Protein AF-A0A150VZD1-F1 (afdb_monomer)

Solvent-accessible surface area (backbone atoms only — not comparable to full-atom values): 4444 Å² total; per-residue (Å²): 99,48,75,47,79,40,55,70,90,52,90,68,92,77,84,78,38,85,68,35,32,37,36,37,51,46,59,93,47,93,87,45,75,68,20,30,29,38,36,31,44,56,98,88,38,84,45,73,48,83,68,35,68,57,86,92,51,57,63,69,37,48,54,52,48,53,53,52,34,56,77,71,76,71

Sequence (74 aa):
MEIKVIPPDQLETVTLSDRWAVLVYGTLREDDAPGWRLQWLAAGERRDVFIGGDPSDPDPALAAAQNHLSANGL

pLDDT: mean 87.55, std 6.0, range [69.38, 94.69]

Secondary structure (DSSP, 8-state):
-EEEEE-TT--------SSEEEEEEE-SSTTSPPEEEEEEEETTEEEEEE----TT--HHHHHHHHHHHHHTT-

Mean predicted aligned error: 4.25 Å

Neares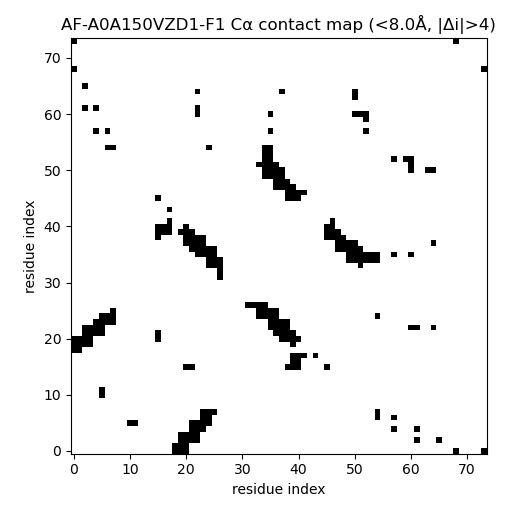t PDB structures (foldseek):
  2bkq-assembly4_D  TM=3.728E-01  e=1.501E+00  Homo sapiens
  4tma-assembly2_F  TM=4.518E-01  e=2.236E+00  Escherichia coli str. K-12 substr. MC4100
  6rku-assembly1_B  TM=4.201E-01  e=4.962E+00  Escherichia coli K-12
  7u5c-assembly1_F  TM=2.358E-01  e=2.729E+00  Homo sapiens

Foldseek 3Di:
DAEAEAQAVHPDDDDADQVYKYWYWQDPDPPDDTATKIWHDDPNDIDIDGQGDDSVDCVSVVVSNVVVCVVVVD

Structure (mmCIF, N/CA/C/O backbone):
data_AF-A0A150VZD1-F1
#
_entry.id   AF-A0A150VZD1-F1
#
loop_
_atom_site.group_PDB
_atom_site.id
_atom_site.type_symbol
_atom_site.label_atom_id
_atom_site.label_alt_id
_atom_site.label_comp_id
_atom_site.label_asym_id
_atom_site.label_entity_id
_atom_site.label_seq_id
_atom_site.pdbx_PDB_ins_code
_atom_site.Cartn_x
_atom_site.Cartn_y
_atom_site.Cartn_z
_atom_site.occupancy
_atom_site.B_iso_or_equiv
_atom_site.auth_seq_id
_atom_site.auth_comp_id
_atom_site.auth_asym_id
_at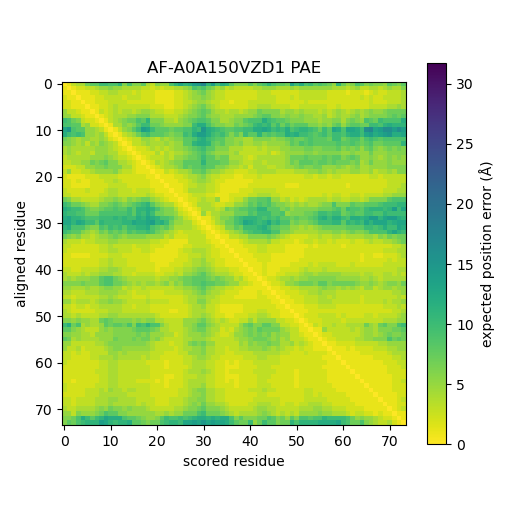om_site.auth_atom_id
_atom_site.pdbx_PDB_model_num
ATOM 1 N N . MET A 1 1 ? 1.087 3.194 13.360 1.00 81.25 1 MET A N 1
ATOM 2 C CA . MET A 1 1 ? 0.625 1.987 12.627 1.00 81.25 1 MET A CA 1
ATOM 3 C C . MET A 1 1 ? 1.819 1.239 12.020 1.00 81.25 1 MET A C 1
ATOM 5 O O . MET A 1 1 ? 2.791 1.901 11.684 1.00 81.25 1 MET A O 1
ATOM 9 N N . GLU A 1 2 ? 1.802 -0.098 11.897 1.00 89.50 2 GLU A N 1
ATOM 10 C CA . GLU A 1 2 ? 2.868 -0.860 11.190 1.00 89.50 2 GLU A CA 1
ATOM 11 C C . GLU A 1 2 ? 2.559 -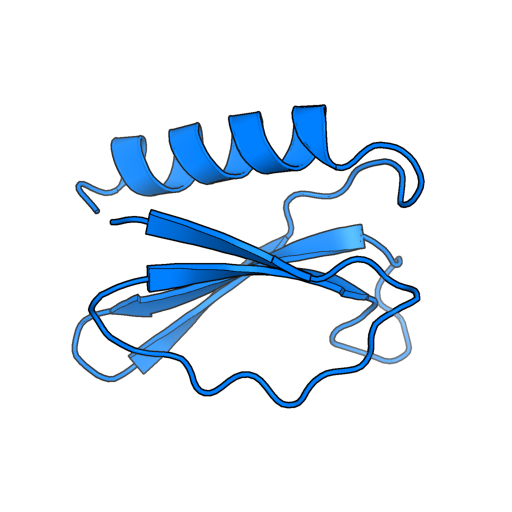0.979 9.685 1.00 89.50 2 GLU A C 1
ATOM 13 O O . GLU A 1 2 ? 1.388 -0.976 9.312 1.00 89.50 2 GLU A O 1
ATOM 18 N N . ILE A 1 3 ? 3.574 -1.095 8.816 1.00 92.19 3 ILE A N 1
ATOM 19 C CA . ILE A 1 3 ? 3.390 -1.329 7.372 1.00 92.19 3 ILE A CA 1
ATOM 20 C C . ILE A 1 3 ? 3.918 -2.715 7.001 1.00 92.19 3 ILE A C 1
ATOM 22 O O . ILE A 1 3 ? 5.107 -2.990 7.150 1.00 92.19 3 ILE A O 1
ATOM 26 N N . LYS A 1 4 ? 3.046 -3.567 6.460 1.00 92.44 4 LYS A N 1
ATOM 27 C CA . LYS A 1 4 ? 3.419 -4.845 5.849 1.00 92.44 4 LYS A CA 1
ATOM 28 C C . LYS A 1 4 ? 3.702 -4.651 4.369 1.00 92.44 4 LYS A C 1
ATOM 30 O O . LYS A 1 4 ? 2.830 -4.185 3.641 1.00 92.44 4 LYS A O 1
ATOM 35 N N . VAL A 1 5 ? 4.891 -5.030 3.922 1.00 91.81 5 VAL A N 1
ATOM 36 C CA . VAL A 1 5 ? 5.261 -4.978 2.504 1.00 91.81 5 VAL A CA 1
ATOM 37 C C . VAL A 1 5 ? 4.977 -6.332 1.864 1.00 91.81 5 VAL A C 1
ATOM 39 O O . VAL A 1 5 ? 5.467 -7.353 2.341 1.00 91.81 5 VAL A O 1
ATOM 42 N N . ILE A 1 6 ? 4.187 -6.332 0.794 1.00 89.56 6 ILE A N 1
ATOM 43 C CA . ILE A 1 6 ? 3.895 -7.503 -0.029 1.00 89.56 6 ILE A CA 1
ATOM 44 C C . ILE A 1 6 ? 4.647 -7.330 -1.351 1.00 89.56 6 ILE A C 1
ATOM 46 O O . ILE A 1 6 ? 4.256 -6.478 -2.159 1.00 89.56 6 ILE A O 1
ATOM 50 N N . PRO A 1 7 ? 5.728 -8.089 -1.580 1.00 84.19 7 PRO A N 1
ATOM 51 C CA . PRO A 1 7 ? 6.461 -8.013 -2.832 1.00 84.19 7 PRO A CA 1
ATOM 52 C C . PRO A 1 7 ? 5.605 -8.521 -4.005 1.00 84.19 7 PRO A C 1
ATOM 54 O O . PRO A 1 7 ? 4.729 -9.365 -3.803 1.00 84.19 7 PRO A O 1
ATOM 57 N N . PRO A 1 8 ? 5.862 -8.046 -5.237 1.00 82.44 8 PRO A N 1
ATOM 58 C CA . PRO A 1 8 ? 5.088 -8.429 -6.423 1.00 82.44 8 PRO A CA 1
ATOM 59 C C . PRO A 1 8 ? 5.060 -9.946 -6.670 1.00 82.44 8 PRO A C 1
ATOM 61 O O . PRO A 1 8 ? 4.067 -10.467 -7.173 1.00 82.44 8 PRO A O 1
ATOM 64 N N . ASP A 1 9 ? 6.112 -10.663 -6.268 1.00 83.62 9 ASP A N 1
ATOM 65 C CA . ASP A 1 9 ? 6.227 -12.117 -6.431 1.00 83.62 9 ASP A CA 1
ATOM 66 C C . ASP A 1 9 ? 5.439 -12.925 -5.382 1.00 83.62 9 ASP A C 1
ATOM 68 O O . ASP A 1 9 ? 5.355 -14.152 -5.471 1.00 83.62 9 ASP A O 1
ATOM 72 N N . GLN A 1 10 ? 4.854 -12.264 -4.377 1.00 77.25 10 GLN A N 1
ATOM 73 C CA . GLN A 1 10 ? 4.046 -12.893 -3.332 1.00 77.25 10 GLN A CA 1
ATOM 74 C C . GLN A 1 10 ? 2.610 -12.379 -3.387 1.00 77.25 10 GLN A C 1
ATOM 76 O O . GLN A 1 10 ? 2.210 -11.486 -2.645 1.00 77.25 10 GLN A O 1
ATOM 81 N N . LEU A 1 11 ? 1.799 -12.986 -4.253 1.00 69.38 11 LEU A N 1
ATOM 82 C CA . LEU A 1 11 ? 0.357 -12.748 -4.277 1.00 69.38 11 LEU A CA 1
ATOM 83 C C . LEU A 1 11 ? -0.311 -13.442 -3.080 1.00 69.38 11 LEU A C 1
ATOM 85 O O . LEU A 1 11 ? -0.834 -14.550 -3.191 1.00 69.38 11 LEU A O 1
ATOM 89 N N . GLU A 1 12 ? -0.283 -12.784 -1.923 1.00 73.75 12 GLU A N 1
ATOM 90 C CA . GLU A 1 12 ? -1.000 -13.212 -0.722 1.00 73.75 12 GLU A CA 1
ATOM 91 C C . GLU A 1 12 ? -2.320 -12.441 -0.569 1.00 73.75 12 GLU A C 1
ATOM 93 O O . GLU A 1 12 ? -2.407 -11.237 -0.820 1.00 73.75 12 GLU A O 1
ATOM 98 N N . THR A 1 13 ? -3.379 -13.133 -0.135 1.00 77.81 13 THR A N 1
ATOM 99 C CA . THR A 1 13 ? -4.613 -12.454 0.283 1.00 77.81 13 THR A CA 1
ATOM 100 C C . THR A 1 13 ? -4.391 -11.842 1.656 1.00 77.81 13 THR A C 1
ATOM 102 O O . THR A 1 13 ? -4.274 -12.559 2.648 1.00 77.81 13 THR A O 1
ATOM 105 N N . VAL A 1 14 ? -4.367 -10.513 1.718 1.00 76.56 14 VAL A N 1
ATOM 106 C CA . VAL A 1 14 ? -4.058 -9.788 2.949 1.00 76.56 14 VAL A CA 1
ATOM 107 C C . VAL A 1 14 ? -5.295 -9.069 3.491 1.00 76.56 14 VAL A C 1
ATOM 109 O O . VAL A 1 14 ? -5.892 -8.214 2.838 1.00 76.56 14 VAL A O 1
ATOM 112 N N . THR A 1 15 ? -5.691 -9.435 4.712 1.00 83.44 15 THR A N 1
ATOM 113 C CA . THR A 1 15 ? -6.884 -8.905 5.395 1.00 83.44 15 THR A CA 1
ATOM 114 C C . THR A 1 15 ? -6.572 -7.617 6.142 1.00 83.44 15 THR A C 1
ATOM 116 O O . THR A 1 15 ? -6.067 -7.680 7.258 1.00 83.44 15 THR A O 1
ATOM 119 N N . LEU A 1 16 ? -6.893 -6.457 5.563 1.00 84.81 16 LEU A N 1
ATOM 120 C CA . LEU A 1 16 ? -6.6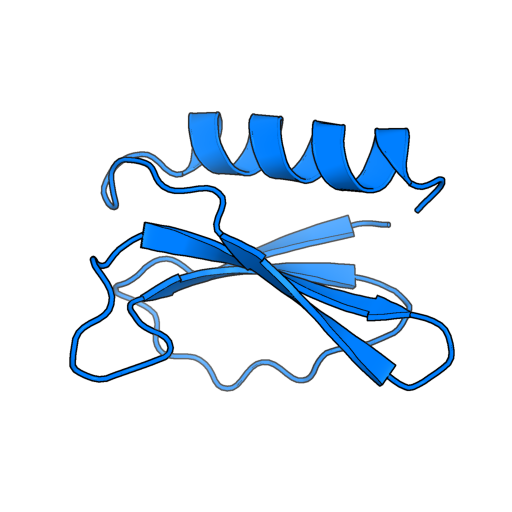57 -5.159 6.207 1.00 84.81 16 LEU A CA 1
ATOM 121 C C . LEU A 1 16 ? -7.240 -5.097 7.630 1.00 84.81 16 LEU A C 1
ATOM 123 O O . LEU A 1 16 ? -8.329 -5.607 7.896 1.00 84.81 16 LEU A O 1
ATOM 127 N N . SER A 1 17 ? -6.518 -4.434 8.533 1.00 85.44 17 SER A N 1
ATOM 128 C CA . SER A 1 17 ? -6.955 -4.186 9.909 1.00 85.44 17 SER A CA 1
ATOM 129 C C . SER A 1 17 ? -6.619 -2.756 10.334 1.00 85.44 17 SER A C 1
ATOM 131 O O . SER A 1 17 ? -5.881 -2.053 9.650 1.00 85.44 17 SER A O 1
ATOM 133 N N . ASP A 1 18 ? -7.133 -2.330 11.482 1.00 84.50 18 ASP A N 1
ATOM 134 C CA . ASP A 1 18 ? -6.794 -1.059 12.136 1.00 84.50 18 ASP A CA 1
ATOM 135 C C . ASP A 1 18 ? -5.359 -1.023 12.695 1.00 84.50 18 ASP A C 1
ATOM 137 O O . ASP A 1 18 ? -4.845 0.042 13.034 1.00 84.50 18 ASP A O 1
ATOM 141 N N . ARG A 1 19 ? -4.687 -2.178 12.784 1.00 85.12 19 ARG A N 1
ATOM 142 C CA . ARG A 1 19 ? -3.352 -2.300 13.392 1.00 85.12 19 ARG A CA 1
ATOM 143 C C . ARG A 1 19 ? -2.204 -2.107 12.409 1.00 85.12 19 ARG A C 1
ATOM 145 O O . ARG A 1 19 ? -1.100 -1.757 12.829 1.00 85.12 19 ARG A O 1
ATOM 152 N N . TRP A 1 20 ? -2.442 -2.352 11.125 1.00 88.62 20 TRP A N 1
ATOM 153 C CA . TRP A 1 20 ? -1.403 -2.285 10.105 1.00 88.62 20 TRP A CA 1
ATOM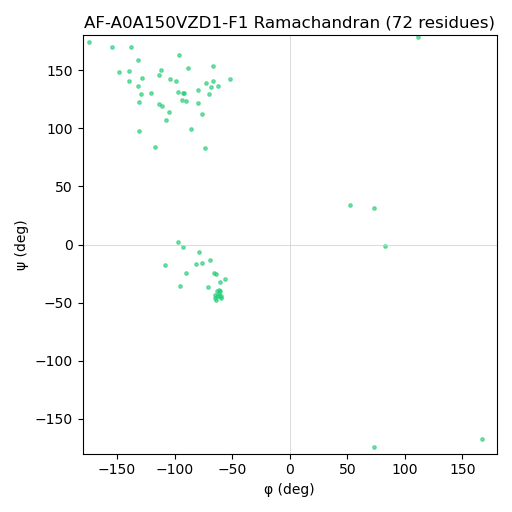 154 C C . TRP A 1 20 ? -1.942 -1.844 8.749 1.00 88.62 20 TRP A C 1
ATOM 156 O O . TRP A 1 20 ? -3.071 -2.153 8.369 1.00 88.62 20 TRP A O 1
ATOM 166 N N . ALA A 1 21 ? -1.080 -1.155 8.011 1.00 93.19 21 ALA A N 1
ATOM 167 C CA . ALA A 1 21 ? -1.235 -0.847 6.604 1.00 93.19 21 ALA A CA 1
ATOM 168 C C . ALA A 1 21 ? -0.479 -1.871 5.747 1.00 93.19 21 ALA A C 1
ATOM 170 O O . ALA A 1 21 ? 0.395 -2.595 6.226 1.00 93.19 21 ALA A O 1
ATOM 171 N N . VAL A 1 22 ? -0.807 -1.919 4.464 1.00 93.50 22 VAL A N 1
ATOM 172 C CA . VAL A 1 22 ? -0.189 -2.788 3.462 1.00 93.50 22 VAL A CA 1
ATOM 173 C C . VAL A 1 22 ? 0.415 -1.942 2.380 1.00 93.50 22 VAL A C 1
ATOM 175 O O . VAL A 1 22 ? -0.277 -1.104 1.814 1.00 93.50 22 VAL A O 1
ATOM 178 N N . LEU A 1 23 ? 1.660 -2.217 2.039 1.00 93.62 23 LEU A N 1
ATOM 179 C CA . LEU A 1 23 ? 2.295 -1.724 0.836 1.00 93.62 23 LEU A CA 1
ATOM 180 C C . LEU A 1 23 ? 2.385 -2.877 -0.166 1.00 93.62 23 LEU A C 1
ATOM 182 O O . LEU A 1 23 ? 3.079 -3.855 0.088 1.00 93.62 23 LEU A O 1
ATOM 186 N N . VAL A 1 24 ? 1.665 -2.780 -1.279 1.00 92.38 24 VAL A N 1
ATOM 187 C CA . VAL A 1 24 ? 1.584 -3.832 -2.306 1.00 92.38 24 VAL A CA 1
ATOM 188 C C . VAL A 1 24 ? 1.883 -3.255 -3.682 1.00 92.38 24 VAL A C 1
ATOM 190 O O . VAL A 1 24 ? 1.494 -2.123 -3.971 1.00 92.38 24 VAL A O 1
ATOM 193 N N . TYR A 1 25 ? 2.563 -4.019 -4.532 1.00 90.19 25 TYR A N 1
ATOM 194 C CA . TYR A 1 25 ? 2.811 -3.631 -5.917 1.00 90.19 25 TYR A CA 1
ATOM 195 C C . TYR A 1 25 ? 1.707 -4.156 -6.839 1.00 90.19 25 TYR A C 1
ATOM 197 O O . TYR A 1 25 ? 1.381 -5.342 -6.812 1.00 90.19 25 TYR A O 1
ATOM 205 N N . GLY A 1 26 ? 1.139 -3.291 -7.678 1.00 87.25 26 GLY A N 1
ATOM 206 C CA . GLY A 1 26 ? 0.174 -3.720 -8.688 1.00 87.25 26 GLY A CA 1
ATOM 207 C C . GLY A 1 26 ? -0.600 -2.581 -9.339 1.00 87.25 26 GLY A C 1
ATOM 208 O O . GLY A 1 26 ? -0.272 -1.403 -9.186 1.00 87.25 26 GLY A O 1
ATOM 209 N N . THR A 1 27 ? -1.654 -2.950 -10.064 1.00 82.94 27 THR A N 1
ATOM 210 C CA . THR A 1 27 ? -2.623 -2.033 -10.673 1.00 82.94 27 THR A CA 1
ATOM 211 C C . THR A 1 27 ? -3.972 -2.180 -9.972 1.00 82.94 27 THR A C 1
ATOM 213 O O . THR A 1 27 ? -4.293 -3.236 -9.428 1.00 82.94 27 THR A O 1
ATOM 216 N N . LEU A 1 28 ? -4.761 -1.105 -9.919 1.00 74.31 28 LEU A N 1
ATOM 217 C CA . LEU A 1 28 ? -6.107 -1.141 -9.316 1.00 74.31 28 LEU A CA 1
ATOM 218 C C . LEU A 1 28 ? -7.197 -1.055 -10.391 1.00 74.31 28 LEU A C 1
ATOM 220 O O . LEU A 1 28 ? -8.335 -1.453 -10.153 1.00 74.31 28 LEU A O 1
ATOM 224 N N . ARG A 1 29 ? -6.825 -0.600 -11.592 1.00 77.69 29 ARG A N 1
ATOM 225 C CA . ARG A 1 29 ? -7.609 -0.652 -12.827 1.00 77.69 29 ARG A CA 1
ATOM 226 C C . ARG A 1 29 ? -6.750 -1.203 -13.959 1.00 77.69 29 ARG A C 1
ATOM 228 O O . ARG A 1 29 ? -5.527 -1.144 -13.881 1.00 77.69 29 ARG A O 1
ATOM 235 N N . GLU A 1 30 ? -7.398 -1.709 -15.001 1.00 74.75 30 GLU A N 1
ATOM 236 C CA . GLU A 1 30 ? -6.724 -2.297 -16.167 1.00 74.75 30 GLU A CA 1
ATOM 237 C C . GLU A 1 30 ? -5.807 -1.286 -16.888 1.00 74.75 30 GLU A C 1
ATOM 239 O O . GLU A 1 30 ? -4.731 -1.659 -17.341 1.00 74.75 30 GLU A O 1
ATOM 244 N N . ASP A 1 31 ? -6.176 0.002 -16.886 1.00 81.06 31 ASP A N 1
ATOM 245 C CA . ASP A 1 31 ? -5.398 1.101 -17.483 1.00 81.06 31 ASP A CA 1
ATOM 246 C C . ASP A 1 31 ? -4.433 1.817 -16.511 1.00 81.06 31 ASP A C 1
ATOM 248 O O . ASP A 1 31 ? -3.736 2.752 -16.914 1.00 81.06 31 ASP A O 1
ATOM 252 N N . ASP A 1 32 ? -4.394 1.441 -15.225 1.00 81.94 32 ASP A N 1
ATOM 253 C CA . ASP A 1 32 ? -3.475 2.075 -14.268 1.00 81.94 32 ASP A CA 1
ATOM 254 C C . ASP A 1 32 ? -2.033 1.616 -14.539 1.00 81.94 32 ASP A C 1
ATOM 256 O O . ASP A 1 32 ? -1.764 0.430 -14.734 1.00 81.94 32 ASP A O 1
ATOM 260 N N . ALA A 1 33 ? -1.076 2.544 -14.459 1.00 80.50 33 ALA A N 1
ATOM 261 C CA . ALA A 1 33 ? 0.333 2.171 -14.427 1.00 80.50 33 ALA A CA 1
ATOM 262 C C . ALA A 1 33 ? 0.624 1.330 -13.164 1.00 80.50 33 ALA A C 1
ATOM 264 O O . ALA A 1 33 ? 0.158 1.686 -12.073 1.00 80.50 33 ALA A O 1
ATOM 265 N N . PRO A 1 34 ? 1.394 0.230 -13.274 1.00 87.44 34 PRO A N 1
ATOM 266 C CA . PRO A 1 34 ? 1.751 -0.575 -12.117 1.00 87.44 34 PRO A CA 1
ATOM 267 C C . PRO A 1 34 ? 2.655 0.224 -11.176 1.00 87.44 34 PRO A C 1
ATOM 269 O O . PRO A 1 34 ? 3.538 0.968 -11.606 1.00 87.44 34 PRO A O 1
ATOM 272 N N . GLY A 1 35 ? 2.435 0.073 -9.874 1.00 91.25 35 GLY A N 1
ATOM 273 C CA . GLY A 1 35 ? 3.252 0.738 -8.869 1.00 91.25 35 GLY A CA 1
ATOM 274 C C . GLY A 1 35 ? 2.902 0.313 -7.454 1.00 91.25 35 GLY A C 1
ATOM 275 O O . GLY A 1 35 ? 1.932 -0.412 -7.220 1.00 91.25 35 GLY A O 1
ATOM 276 N N . TRP A 1 36 ? 3.694 0.789 -6.496 1.00 93.38 36 TRP A N 1
ATOM 277 C CA . TRP A 1 36 ? 3.417 0.571 -5.084 1.00 93.38 36 TRP A CA 1
ATOM 278 C C . TRP A 1 36 ? 2.173 1.332 -4.643 1.00 93.38 36 TRP A C 1
ATOM 280 O O . TRP A 1 36 ? 1.988 2.514 -4.956 1.00 93.38 36 TRP A O 1
ATOM 290 N N . ARG A 1 37 ? 1.321 0.651 -3.883 1.00 92.50 37 ARG A N 1
ATOM 291 C CA . ARG A 1 37 ? 0.097 1.196 -3.308 1.00 92.50 37 ARG A CA 1
ATOM 292 C C . ARG A 1 37 ? 0.054 0.893 -1.829 1.00 92.50 37 ARG A C 1
ATOM 294 O O . ARG A 1 37 ? 0.212 -0.253 -1.416 1.00 92.50 37 ARG A O 1
ATOM 301 N N . LEU A 1 38 ? -0.193 1.931 -1.049 1.00 93.75 38 LEU A N 1
ATOM 302 C CA . LEU A 1 38 ? -0.415 1.817 0.380 1.00 93.75 38 LEU A CA 1
ATOM 303 C C . LEU A 1 38 ? -1.919 1.683 0.630 1.00 93.75 38 LEU A C 1
ATOM 305 O O . LEU A 1 38 ? -2.693 2.477 0.106 1.00 93.75 38 LEU A O 1
ATOM 309 N N . GLN A 1 39 ? -2.333 0.695 1.417 1.00 92.94 39 GLN A N 1
ATOM 310 C CA . GLN A 1 39 ? -3.728 0.401 1.745 1.00 92.94 39 GLN A CA 1
ATOM 311 C C . GLN A 1 39 ? -3.896 0.198 3.250 1.00 92.94 39 GLN A C 1
ATOM 313 O O . GLN A 1 39 ? -3.085 -0.480 3.872 1.00 92.94 39 GLN A O 1
ATOM 318 N N . TRP A 1 40 ? -4.938 0.759 3.855 1.00 93.00 40 TRP A N 1
ATOM 319 C CA . TRP A 1 40 ? -5.193 0.639 5.298 1.00 93.00 40 TRP A CA 1
ATOM 320 C C . TRP A 1 40 ? -6.679 0.803 5.617 1.00 93.00 40 TRP A C 1
ATOM 322 O O . TRP A 1 40 ? -7.469 1.184 4.750 1.00 93.00 40 TRP A O 1
ATOM 332 N N . LEU A 1 41 ? -7.076 0.514 6.858 1.00 91.81 41 LEU A N 1
ATOM 333 C CA . LEU A 1 41 ? -8.407 0.859 7.360 1.00 91.81 41 LEU A CA 1
ATOM 334 C C . LEU A 1 41 ? -8.360 2.167 8.152 1.00 91.81 41 LEU A C 1
ATOM 336 O O . LEU A 1 41 ? -7.546 2.322 9.059 1.00 91.81 41 LEU A O 1
ATOM 340 N N . ALA A 1 42 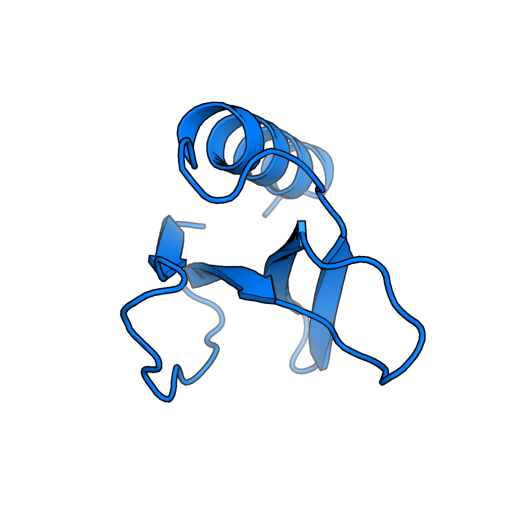? -9.277 3.084 7.851 1.00 87.62 42 ALA A N 1
ATOM 341 C CA . ALA A 1 42 ? -9.517 4.294 8.630 1.00 87.62 42 ALA A CA 1
ATOM 342 C C . ALA A 1 42 ? -11.019 4.438 8.893 1.00 87.62 42 ALA A C 1
ATOM 344 O O . ALA A 1 42 ? -11.810 4.463 7.954 1.00 87.62 42 ALA A O 1
ATOM 345 N N . ALA A 1 43 ? -11.409 4.519 10.169 1.00 86.12 43 ALA A N 1
ATOM 346 C CA . ALA A 1 43 ? -12.812 4.603 10.596 1.00 86.12 43 ALA A CA 1
ATOM 347 C C . ALA A 1 43 ? -13.725 3.493 10.017 1.00 86.12 43 ALA A C 1
ATOM 349 O O . ALA A 1 43 ? -14.900 3.720 9.749 1.00 86.12 43 ALA A O 1
ATOM 350 N N . GLY A 1 44 ? -13.183 2.285 9.820 1.00 84.88 44 GLY A N 1
ATOM 351 C CA . GLY A 1 44 ? -13.915 1.146 9.249 1.00 84.88 44 GLY A CA 1
ATOM 352 C C . GLY A 1 44 ? -13.993 1.134 7.718 1.00 84.88 44 GLY A C 1
ATOM 353 O O . GLY A 1 44 ? -14.520 0.182 7.151 1.00 84.88 44 GLY A O 1
ATOM 354 N N . GLU A 1 45 ? -13.430 2.138 7.043 1.00 89.56 45 GLU A N 1
ATOM 355 C CA . GLU A 1 45 ? -13.363 2.201 5.584 1.00 89.56 45 GLU A CA 1
ATOM 356 C C . GLU A 1 45 ? -11.959 1.873 5.076 1.00 89.56 45 GLU A C 1
ATOM 358 O O . GLU A 1 45 ? -10.952 2.290 5.655 1.00 89.56 45 GLU A O 1
ATOM 363 N N . ARG A 1 46 ? -11.886 1.161 3.948 1.00 90.88 46 ARG A N 1
ATOM 364 C CA . ARG A 1 46 ? -10.629 0.953 3.227 1.00 90.88 46 ARG A CA 1
ATOM 365 C C . ARG A 1 46 ? -10.186 2.258 2.581 1.00 90.88 46 ARG A C 1
ATOM 367 O O . ARG A 1 46 ? -10.943 2.892 1.850 1.00 90.88 46 ARG A O 1
ATOM 374 N N . ARG A 1 47 ? -8.932 2.614 2.818 1.00 91.50 47 ARG A N 1
ATOM 375 C CA . ARG A 1 47 ? -8.216 3.688 2.140 1.00 91.50 47 ARG A CA 1
ATOM 376 C C . ARG A 1 47 ? -7.098 3.086 1.309 1.00 91.50 47 ARG A C 1
ATOM 378 O O . ARG A 1 47 ? -6.508 2.078 1.700 1.00 91.50 47 ARG A O 1
ATOM 385 N N . ASP A 1 48 ? -6.821 3.710 0.176 1.00 91.19 48 ASP A N 1
ATOM 386 C CA . ASP A 1 48 ? -5.656 3.413 -0.637 1.00 91.19 48 ASP A CA 1
ATOM 387 C C . ASP A 1 48 ? -5.040 4.69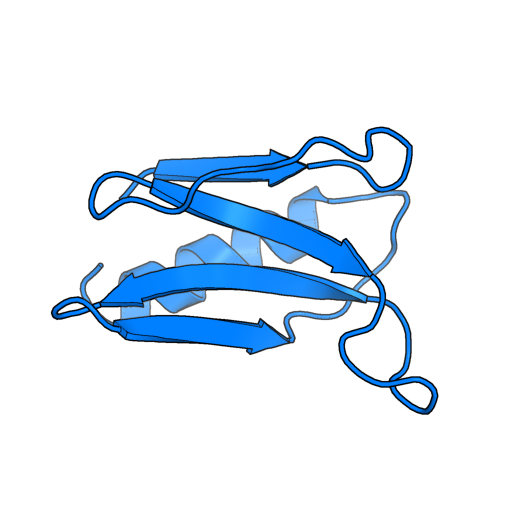6 -1.197 1.00 91.19 48 ASP A C 1
ATOM 389 O O . ASP A 1 48 ? -5.737 5.679 -1.448 1.00 91.19 48 ASP A O 1
ATOM 393 N N . VAL A 1 49 ? -3.724 4.681 -1.392 1.00 92.12 49 VAL A N 1
ATOM 394 C CA . VAL A 1 49 ? -2.995 5.738 -2.090 1.00 92.12 49 VAL A CA 1
ATOM 395 C C . VAL A 1 49 ? -1.934 5.122 -2.992 1.00 92.12 49 VAL A C 1
ATOM 397 O O . VAL A 1 49 ? -1.277 4.139 -2.638 1.00 92.12 49 VAL A O 1
ATOM 400 N N . PHE A 1 50 ? -1.778 5.699 -4.179 1.00 92.88 50 PHE A N 1
ATOM 401 C CA . PHE A 1 50 ? -0.699 5.352 -5.090 1.00 92.88 50 PHE A CA 1
ATOM 402 C C . PHE A 1 50 ? 0.588 6.055 -4.650 1.00 92.88 50 PHE A C 1
ATOM 404 O O . PHE A 1 50 ? 0.624 7.280 -4.551 1.00 92.88 50 PHE A O 1
ATOM 411 N N . ILE A 1 51 ? 1.627 5.268 -4.380 1.00 92.31 51 ILE A N 1
ATOM 412 C CA . ILE A 1 51 ? 2.967 5.748 -4.026 1.00 92.31 51 ILE A CA 1
ATOM 413 C C . ILE A 1 51 ? 3.856 5.796 -5.275 1.00 92.31 51 ILE A C 1
ATOM 415 O O . ILE A 1 51 ? 4.656 6.717 -5.430 1.00 92.31 51 ILE A O 1
ATOM 419 N N . GLY A 1 52 ? 3.678 4.838 -6.191 1.00 89.12 52 GLY A N 1
ATOM 420 C CA . GLY A 1 52 ? 4.549 4.663 -7.353 1.00 89.12 52 GLY A CA 1
ATOM 421 C C . GLY A 1 52 ? 5.917 4.087 -6.976 1.00 89.12 52 GLY A C 1
ATOM 422 O O . GLY A 1 52 ? 6.141 3.688 -5.835 1.00 89.12 52 GLY A O 1
ATOM 423 N N . GLY A 1 53 ? 6.827 4.008 -7.946 1.00 87.81 53 GLY A N 1
ATOM 424 C CA . GLY A 1 53 ? 8.191 3.508 -7.742 1.00 87.81 53 GLY A CA 1
ATOM 425 C C . GLY A 1 53 ? 8.487 2.174 -8.428 1.00 87.81 53 GLY A C 1
ATOM 426 O O . GLY A 1 53 ? 7.630 1.591 -9.094 1.00 87.81 53 GLY A O 1
ATOM 427 N N . ASP A 1 54 ? 9.734 1.730 -8.278 1.00 86.81 54 ASP A N 1
ATOM 428 C CA . ASP A 1 54 ? 10.274 0.530 -8.915 1.00 86.81 54 ASP A CA 1
ATOM 429 C C . ASP A 1 54 ? 9.840 -0.747 -8.158 1.00 86.81 54 ASP A C 1
ATOM 431 O O . ASP A 1 54 ? 9.936 -0.778 -6.930 1.00 86.81 54 ASP A O 1
ATOM 435 N N . PRO A 1 55 ? 9.348 -1.802 -8.837 1.00 87.62 55 PRO A N 1
ATOM 436 C CA . PRO A 1 55 ? 8.957 -3.056 -8.181 1.00 87.62 55 PRO A CA 1
ATOM 437 C C . PRO A 1 55 ? 10.111 -3.810 -7.509 1.00 87.62 55 PRO A C 1
ATOM 439 O O . PRO A 1 55 ? 9.859 -4.598 -6.599 1.00 87.62 55 PRO A O 1
ATOM 442 N N . SER A 1 56 ? 11.348 -3.619 -7.969 1.00 87.25 56 SER A N 1
ATOM 443 C CA . SER A 1 56 ? 12.533 -4.328 -7.475 1.00 87.25 56 SER A CA 1
ATOM 444 C C . SER A 1 56 ? 13.111 -3.734 -6.191 1.00 87.25 56 SER A C 1
ATOM 446 O O . SER A 1 56 ? 13.854 -4.421 -5.493 1.00 87.25 56 SER A O 1
ATOM 448 N N . ASP A 1 57 ? 12.737 -2.495 -5.860 1.00 88.00 57 ASP A N 1
ATOM 449 C CA . ASP A 1 57 ? 13.195 -1.790 -4.667 1.00 88.00 57 ASP A CA 1
ATOM 450 C C . ASP A 1 57 ? 12.005 -1.179 -3.896 1.00 88.00 57 ASP A C 1
ATOM 452 O O . ASP A 1 57 ? 11.504 -0.106 -4.256 1.00 88.00 57 ASP A O 1
ATOM 456 N N . PRO A 1 58 ? 11.503 -1.856 -2.844 1.00 90.75 58 PRO A N 1
ATOM 457 C CA . PRO A 1 58 ? 10.400 -1.352 -2.034 1.00 90.75 58 PRO A CA 1
ATOM 458 C C . PRO A 1 58 ? 10.809 -0.236 -1.065 1.00 90.75 58 PRO A C 1
ATOM 460 O O . PRO A 1 58 ? 9.919 0.441 -0.546 1.00 90.75 58 PRO A O 1
ATOM 463 N N . ASP A 1 59 ? 12.100 -0.023 -0.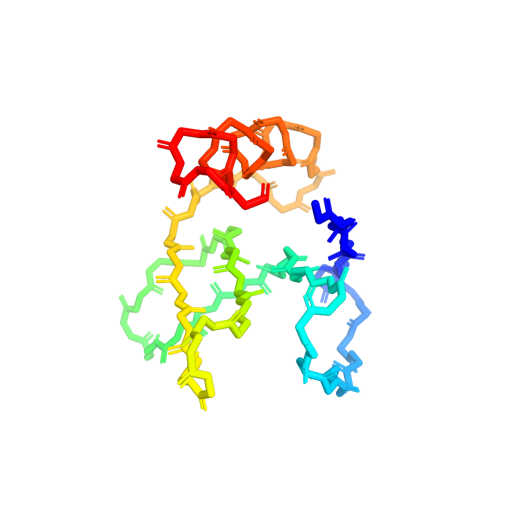784 1.00 92.31 59 ASP A N 1
ATOM 464 C CA . ASP A 1 59 ? 12.554 0.898 0.269 1.00 92.31 59 ASP A CA 1
ATOM 465 C C . ASP A 1 59 ? 12.098 2.356 0.048 1.00 92.31 59 ASP A C 1
ATOM 467 O O . ASP A 1 59 ? 11.544 2.959 0.978 1.00 92.31 59 ASP A O 1
ATOM 471 N N . PRO A 1 60 ? 12.213 2.938 -1.165 1.00 93.25 60 PRO A N 1
ATOM 472 C CA . PRO A 1 60 ? 11.702 4.282 -1.436 1.00 93.25 60 PRO A CA 1
ATOM 473 C C . PRO A 1 60 ? 10.185 4.385 -1.241 1.00 93.25 60 PRO A C 1
ATOM 475 O O . PRO A 1 60 ? 9.683 5.378 -0.707 1.00 93.25 60 PRO A O 1
ATOM 478 N N . ALA A 1 61 ? 9.448 3.348 -1.648 1.00 93.75 61 ALA A N 1
ATOM 479 C CA . ALA A 1 61 ? 7.999 3.304 -1.511 1.00 93.75 61 ALA A CA 1
ATOM 480 C C . ALA A 1 61 ? 7.570 3.137 -0.047 1.00 93.75 61 ALA A C 1
ATOM 482 O O . ALA A 1 61 ? 6.600 3.760 0.388 1.00 93.75 61 ALA A O 1
ATOM 483 N N . LEU A 1 62 ? 8.316 2.357 0.736 1.00 94.50 62 LEU A N 1
ATOM 484 C CA . LEU A 1 62 ? 8.101 2.196 2.169 1.00 94.50 62 LEU A CA 1
ATOM 485 C C . LEU A 1 62 ? 8.339 3.508 2.916 1.00 94.50 62 LEU A C 1
ATOM 487 O O . LEU A 1 62 ? 7.491 3.909 3.712 1.00 94.50 62 LEU A O 1
ATOM 491 N N . ALA A 1 63 ? 9.431 4.215 2.622 1.00 94.69 63 ALA A N 1
ATOM 492 C CA . ALA A 1 63 ? 9.702 5.524 3.212 1.00 94.69 63 ALA A CA 1
ATOM 493 C C . ALA A 1 63 ? 8.590 6.538 2.883 1.00 94.69 63 ALA A C 1
ATOM 495 O O . ALA A 1 63 ? 8.096 7.247 3.764 1.00 94.69 63 ALA A O 1
ATOM 496 N N . ALA A 1 64 ? 8.133 6.578 1.627 1.00 94.31 64 ALA A N 1
ATOM 497 C CA . ALA A 1 64 ? 7.018 7.430 1.218 1.00 94.31 64 ALA A CA 1
ATOM 498 C C . ALA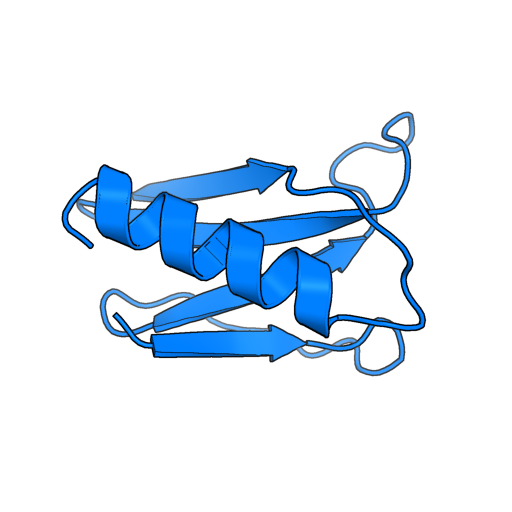 A 1 64 ? 5.701 7.050 1.920 1.00 94.31 64 ALA A C 1
ATOM 500 O O . ALA A 1 64 ? 4.962 7.929 2.367 1.00 94.31 64 ALA A O 1
ATOM 501 N N . ALA A 1 65 ? 5.429 5.754 2.079 1.00 94.19 65 ALA A N 1
ATOM 502 C CA . ALA A 1 65 ? 4.257 5.257 2.788 1.00 94.19 65 ALA A CA 1
ATOM 503 C C . ALA A 1 65 ? 4.276 5.622 4.284 1.00 94.19 65 ALA A C 1
ATOM 505 O O . ALA A 1 65 ? 3.268 6.087 4.816 1.00 94.19 65 ALA A O 1
ATOM 506 N N . GLN A 1 66 ? 5.425 5.485 4.953 1.00 94.06 66 GLN A N 1
ATOM 507 C CA . GLN A 1 66 ? 5.608 5.891 6.353 1.00 94.06 66 GLN A CA 1
ATOM 508 C C . GLN A 1 66 ? 5.378 7.392 6.542 1.00 94.06 66 GLN A C 1
ATOM 510 O O . GLN A 1 66 ? 4.664 7.800 7.464 1.00 94.06 66 GLN A O 1
ATOM 515 N N . ASN A 1 67 ? 5.923 8.211 5.638 1.00 93.56 67 ASN A N 1
ATOM 516 C CA . ASN A 1 67 ? 5.687 9.652 5.629 1.00 93.56 67 ASN A CA 1
ATOM 517 C C . ASN A 1 67 ? 4.199 9.979 5.437 1.00 93.56 67 ASN A C 1
ATOM 519 O O . ASN A 1 67 ? 3.678 10.864 6.114 1.00 93.56 67 ASN A O 1
ATOM 523 N N . HIS A 1 68 ? 3.499 9.247 4.564 1.00 92.62 68 HIS A N 1
ATOM 524 C CA . HIS A 1 68 ? 2.070 9.443 4.327 1.00 92.62 68 HIS A CA 1
ATOM 525 C C . HIS A 1 68 ? 1.227 9.139 5.572 1.00 92.62 68 HIS A C 1
ATOM 527 O O . HIS A 1 68 ? 0.383 9.953 5.946 1.00 92.62 68 HIS A O 1
ATOM 533 N N . LEU A 1 69 ? 1.461 8.005 6.240 1.00 90.25 69 LEU A N 1
ATOM 534 C CA . LEU A 1 69 ? 0.743 7.661 7.474 1.00 90.25 69 LEU A CA 1
ATOM 535 C C . LEU A 1 69 ? 1.029 8.677 8.585 1.00 90.25 69 LEU A C 1
ATOM 537 O O . LEU A 1 69 ? 0.096 9.195 9.198 1.00 90.25 69 LEU A O 1
ATOM 541 N N . SER A 1 70 ? 2.297 9.061 8.750 1.00 90.50 70 SER A N 1
ATOM 542 C CA . SER A 1 70 ? 2.713 10.042 9.760 1.00 90.50 70 SER A CA 1
ATOM 543 C C . SER A 1 70 ? 2.061 11.411 9.539 1.00 90.50 70 SER A C 1
ATOM 545 O O . SER A 1 70 ? 1.581 12.027 10.488 1.00 90.50 70 SER A O 1
ATOM 547 N N . ALA A 1 71 ? 1.979 11.875 8.286 1.00 88.69 71 ALA A N 1
ATOM 548 C CA . ALA A 1 71 ? 1.331 13.141 7.932 1.00 88.69 71 ALA A CA 1
ATOM 549 C C . ALA A 1 71 ? -0.189 13.140 8.184 1.00 88.69 71 ALA A C 1
ATOM 551 O O . ALA A 1 71 ? -0.773 14.203 8.389 1.00 88.69 71 ALA A O 1
ATOM 552 N N . ASN A 1 72 ? -0.824 11.964 8.194 1.00 84.06 72 ASN A N 1
ATOM 553 C CA . ASN A 1 72 ? -2.253 11.793 8.472 1.00 84.06 72 ASN A CA 1
ATOM 554 C C . ASN A 1 72 ? -2.550 11.412 9.936 1.00 84.06 72 ASN A C 1
ATOM 556 O O . ASN A 1 72 ? -3.713 11.214 10.284 1.00 84.06 72 ASN A O 1
ATOM 560 N N . GLY A 1 73 ? -1.528 11.327 10.798 1.00 81.25 73 GLY A N 1
ATOM 561 C CA . GLY A 1 73 ? -1.683 10.989 12.216 1.00 81.25 73 GLY A CA 1
ATOM 562 C C . GLY A 1 73 ? -2.010 9.515 12.490 1.00 81.25 73 GLY A C 1
ATOM 563 O O . GLY A 1 73 ? -2.731 9.232 13.447 1.00 81.25 73 GLY A O 1
ATOM 564 N N . LEU A 1 74 ? -1.513 8.598 11.648 1.00 76.94 74 LEU A N 1
ATOM 565 C CA . LEU A 1 74 ? -1.770 7.147 11.684 1.00 76.94 74 LEU A CA 1
ATOM 566 C C . LEU A 1 74 ? -0.535 6.325 12.104 1.00 76.94 74 LEU A C 1
ATOM 568 O O . LEU A 1 74 ? 0.583 6.630 11.643 1.00 76.94 74 LEU A O 1
#

Radius of gyration: 11.61 Å; Cα contacts (8 Å, |Δi|>4): 125; chains: 1; bounding box: 27×26×31 Å